Protein AF-A0A6A5QC22-F1 (afdb_monomer)

Foldseek 3Di:
DDDPDDPVVVVVVVVVLQVVLQVLQVLLPPDPDDLWAFDGKDWDWDDDDQKIKIWIKTWTHDHPVPRPPDPDTDIDRDDMAMDSHDNVVNSVVSSVVSVVSNVVPPPPDD

Nearest PDB structures (foldseek):
  8esd-assembly1_N  TM=3.072E-01  e=5.616E-02  Homo sapiens
  4khb-assembly1_A  TM=3.050E-01  e=2.168E-01  Thermochaetoides thermophila DSM 1495
  4z9c-assembly1_F  TM=3.414E-01  e=5.789E-01  Escherichia coli
  6zqa-assembly1_CH  TM=3.687E-01  e=2.687E+00  Saccharomyces cerevisiae S288C
  1yc9-assembly1_A-3  TM=3.259E-01  e=5.612E+00  Vibrio cholerae

Sequence (110 aa):
MLDSTPRCSQAIYFSRLHSHILTQLPAAYARHASSHTLKSFSIRMTVHRCTYAATAVAELGLPISLADEYGVVLQDEFIEVHSECNALDALERLMDEVERRIEEGMEWYV

Organism: Ampelomyces quisqualis (NCBI:txid50730)

Mean predicted aligned error: 9.21 Å

Solvent-accessible surface area (backbone atoms only — not comparable to full-atom values): 6549 Å² total; per-residue (Å²): 133,81,88,79,78,60,73,67,57,56,55,52,49,50,54,49,52,55,54,51,40,65,68,44,47,68,70,40,59,80,68,81,86,57,87,38,56,80,70,50,74,50,78,45,78,48,77,56,96,66,37,19,35,25,31,40,31,41,33,26,38,56,43,82,92,59,53,86,84,50,100,65,67,47,75,42,81,76,46,75,33,74,21,71,84,38,67,61,58,5,46,52,51,37,40,53,52,42,51,48,43,42,71,59,50,76,79,81,82,132

pLDDT: mean 78.92, std 15.83, range [37.84, 95.0]

Structure (mmCIF, N/CA/C/O backbone):
data_AF-A0A6A5QC22-F1
#
_entry.id   AF-A0A6A5QC22-F1
#
loop_
_atom_site.group_PDB
_atom_site.id
_atom_site.type_symbol
_atom_site.label_atom_id
_atom_site.label_alt_id
_atom_site.label_comp_id
_atom_site.label_asym_id
_atom_site.label_entity_id
_atom_site.label_seq_id
_atom_site.pdbx_PDB_ins_code
_atom_site.Cartn_x
_atom_site.Cartn_y
_atom_site.Cartn_z
_atom_site.occupancy
_atom_site.B_iso_or_equiv
_atom_site.auth_seq_id
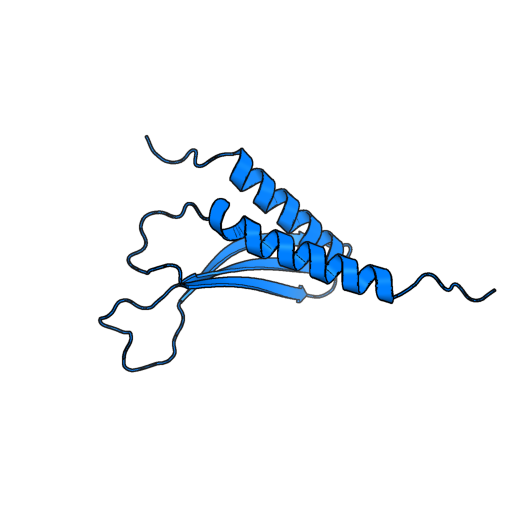_atom_site.auth_comp_id
_atom_site.auth_asym_id
_atom_site.auth_atom_id
_atom_site.pdbx_PDB_model_num
ATOM 1 N N . MET A 1 1 ? 27.860 -21.583 -18.496 1.00 39.53 1 MET A N 1
ATOM 2 C CA . MET A 1 1 ? 28.050 -20.798 -17.260 1.00 39.53 1 MET A CA 1
ATOM 3 C C . MET A 1 1 ? 26.665 -20.554 -16.696 1.00 39.53 1 MET A C 1
ATOM 5 O O . MET A 1 1 ? 25.862 -19.940 -17.379 1.00 39.53 1 MET A O 1
ATOM 9 N N . LEU A 1 2 ? 26.341 -21.190 -15.569 1.00 46.16 2 LEU A N 1
ATOM 10 C CA . LEU A 1 2 ? 25.014 -21.132 -14.954 1.00 46.16 2 LEU A CA 1
ATOM 11 C C . LEU A 1 2 ? 24.876 -19.807 -14.209 1.00 46.16 2 LEU A C 1
ATOM 13 O O . LEU A 1 2 ? 25.583 -19.561 -13.232 1.00 46.16 2 LEU A O 1
ATOM 17 N N . ASP A 1 3 ? 23.988 -18.970 -14.727 1.00 43.25 3 ASP A N 1
ATOM 18 C CA . ASP A 1 3 ? 23.561 -17.711 -14.138 1.00 43.25 3 ASP A CA 1
ATOM 19 C C . ASP A 1 3 ? 23.114 -17.950 -12.688 1.00 43.25 3 ASP A C 1
ATOM 21 O O . ASP A 1 3 ? 22.160 -18.679 -12.418 1.00 43.25 3 ASP A O 1
ATOM 25 N N . SER A 1 4 ? 23.902 -17.431 -11.751 1.00 50.91 4 SER A N 1
ATOM 26 C CA . SER A 1 4 ? 23.770 -17.669 -10.312 1.00 50.91 4 SER A CA 1
ATOM 27 C C . SER A 1 4 ? 23.749 -16.328 -9.587 1.00 50.91 4 SER A C 1
ATOM 29 O O . SER A 1 4 ? 24.542 -16.082 -8.683 1.00 50.91 4 SER A O 1
ATOM 31 N N . THR A 1 5 ? 22.864 -15.426 -10.007 1.00 53.19 5 THR A N 1
ATOM 32 C CA . THR A 1 5 ? 22.454 -14.292 -9.172 1.00 53.19 5 THR A CA 1
ATOM 33 C C . THR A 1 5 ? 21.278 -14.712 -8.276 1.00 53.19 5 THR A C 1
ATOM 35 O O . THR A 1 5 ? 20.466 -15.565 -8.641 1.00 53.19 5 THR A O 1
ATOM 38 N N . PRO A 1 6 ? 21.239 -14.242 -7.018 1.00 50.09 6 PRO A N 1
ATOM 39 C CA . PRO A 1 6 ? 20.735 -15.032 -5.909 1.00 50.09 6 PRO A CA 1
ATOM 40 C C . PRO A 1 6 ? 19.254 -14.744 -5.688 1.00 50.09 6 PRO A C 1
ATOM 42 O O . PRO A 1 6 ? 18.891 -13.657 -5.262 1.00 50.09 6 PRO A O 1
ATOM 45 N N . ARG A 1 7 ? 18.383 -15.747 -5.837 1.00 51.44 7 ARG A N 1
ATOM 46 C CA . ARG A 1 7 ? 16.969 -15.654 -5.401 1.00 51.44 7 ARG A CA 1
ATOM 47 C C . ARG A 1 7 ? 16.811 -15.158 -3.949 1.00 51.44 7 ARG A C 1
ATOM 49 O O . ARG A 1 7 ? 15.778 -14.604 -3.587 1.00 51.44 7 ARG A O 1
ATOM 56 N N . CYS A 1 8 ? 17.861 -15.318 -3.138 1.00 54.28 8 CYS A N 1
ATOM 57 C CA . CYS A 1 8 ? 17.964 -14.814 -1.772 1.00 54.28 8 CYS A CA 1
ATOM 58 C C . CYS A 1 8 ? 17.957 -13.271 -1.682 1.00 54.28 8 CYS A C 1
ATOM 60 O O . CYS A 1 8 ? 17.359 -12.734 -0.757 1.00 54.28 8 CYS A O 1
ATOM 62 N N . SER A 1 9 ? 18.541 -12.532 -2.639 1.00 75.06 9 SER A N 1
ATOM 63 C CA . SER A 1 9 ? 18.533 -11.057 -2.590 1.00 75.06 9 SER A CA 1
ATOM 64 C C . SER A 1 9 ? 17.155 -10.477 -2.894 1.00 75.06 9 SER A C 1
ATOM 66 O O . SER A 1 9 ? 16.742 -9.519 -2.246 1.00 75.06 9 SER A O 1
ATOM 68 N N . GLN A 1 10 ? 16.419 -11.085 -3.827 1.00 75.56 10 GLN A N 1
ATOM 69 C CA . GLN A 1 10 ? 15.110 -10.593 -4.252 1.00 75.56 10 GLN A CA 1
ATOM 70 C C . GLN A 1 10 ? 14.030 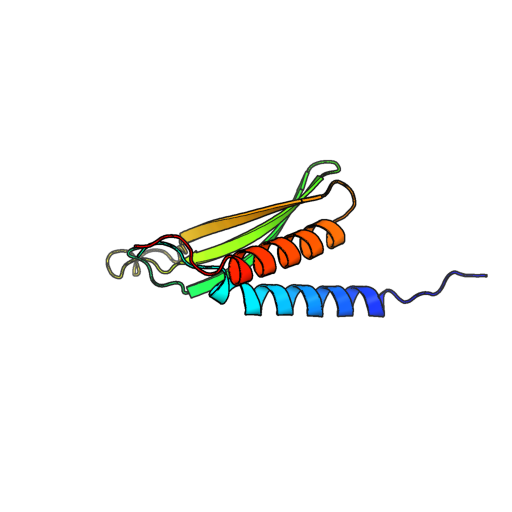-10.811 -3.185 1.00 75.56 10 GLN A C 1
ATOM 72 O O . GLN A 1 10 ? 13.236 -9.911 -2.932 1.00 75.56 10 GLN A O 1
ATOM 77 N N . ALA A 1 11 ? 14.023 -11.962 -2.504 1.00 78.44 11 ALA A N 1
ATOM 78 C CA . ALA A 1 11 ? 13.088 -12.215 -1.404 1.00 78.44 11 ALA A CA 1
ATOM 79 C C . ALA A 1 11 ? 13.337 -11.282 -0.204 1.00 78.44 11 ALA A C 1
ATOM 81 O O . ALA A 1 11 ? 12.392 -10.771 0.397 1.00 78.44 11 ALA A O 1
ATOM 82 N N . ILE A 1 12 ? 14.609 -11.016 0.118 1.00 84.25 12 ILE A N 1
ATOM 83 C CA . ILE A 1 12 ? 14.983 -10.058 1.168 1.00 84.25 12 ILE A CA 1
ATOM 84 C C . ILE A 1 12 ? 14.568 -8.641 0.770 1.00 84.25 12 ILE A C 1
ATOM 86 O O . ILE A 1 12 ? 14.009 -7.921 1.595 1.00 84.25 12 ILE A O 1
ATOM 90 N N . TYR A 1 13 ? 14.816 -8.247 -0.481 1.00 83.81 13 TYR A N 1
ATOM 91 C CA . TYR A 1 13 ? 14.385 -6.956 -1.010 1.00 83.81 13 TYR A CA 1
ATOM 92 C C . TYR A 1 13 ? 12.865 -6.795 -0.901 1.00 83.81 13 TYR A C 1
ATOM 94 O O . TYR A 1 13 ? 12.402 -5.829 -0.303 1.00 83.81 13 TYR A O 1
ATOM 102 N N . PHE A 1 14 ? 12.102 -7.796 -1.350 1.00 82.75 14 PHE A N 1
ATOM 103 C CA . PHE A 1 14 ? 10.643 -7.811 -1.259 1.00 82.75 14 PHE A CA 1
ATOM 104 C C . PHE A 1 14 ? 10.155 -7.666 0.184 1.00 82.75 14 PHE A C 1
ATOM 106 O O . PHE A 1 14 ? 9.296 -6.840 0.472 1.00 82.75 14 PHE A O 1
ATOM 113 N N . SER A 1 15 ? 10.734 -8.430 1.113 1.00 84.81 15 SER A N 1
ATOM 114 C CA . SER A 1 15 ? 10.358 -8.354 2.525 1.00 84.81 15 SER A CA 1
ATOM 115 C C . SER A 1 15 ? 10.647 -6.979 3.128 1.00 84.81 15 SER A C 1
ATOM 117 O O . SER A 1 15 ? 9.868 -6.512 3.958 1.00 84.81 15 SER A O 1
ATOM 119 N N . ARG A 1 16 ? 11.755 -6.337 2.738 1.00 89.25 16 ARG A N 1
ATOM 120 C CA . ARG A 1 16 ? 12.113 -4.992 3.206 1.00 89.25 16 ARG A CA 1
ATOM 121 C C . ARG A 1 16 ? 11.178 -3.939 2.631 1.00 89.25 16 ARG A C 1
ATOM 123 O O . ARG A 1 16 ? 10.665 -3.143 3.405 1.00 89.25 16 ARG A O 1
ATOM 130 N N . LEU A 1 17 ? 10.924 -3.981 1.323 1.00 87.88 17 LEU A N 1
ATOM 131 C CA . LEU A 1 17 ? 10.007 -3.071 0.638 1.00 87.88 17 LEU A CA 1
ATOM 132 C C . LEU A 1 17 ? 8.595 -3.185 1.221 1.00 87.88 17 LEU A C 1
ATOM 134 O O . LEU A 1 17 ? 8.023 -2.194 1.652 1.00 87.88 17 LEU A O 1
ATOM 138 N N . HIS A 1 18 ? 8.078 -4.407 1.349 1.00 88.38 18 HIS A N 1
ATOM 139 C CA . HIS A 1 18 ? 6.775 -4.670 1.955 1.00 88.38 18 HIS A CA 1
ATOM 140 C C . HIS A 1 18 ? 6.689 -4.152 3.397 1.00 88.38 18 HIS A C 1
ATOM 142 O O . HIS A 1 18 ? 5.739 -3.459 3.753 1.00 88.38 18 HIS A O 1
ATOM 148 N N . SER A 1 19 ? 7.694 -4.451 4.232 1.00 89.94 19 SER A N 1
ATOM 149 C CA . SER A 1 19 ? 7.740 -3.941 5.607 1.00 89.94 19 SER A CA 1
ATOM 150 C C . SER A 1 19 ? 7.796 -2.417 5.646 1.00 89.94 19 SER A C 1
ATOM 152 O O . SER A 1 19 ? 7.168 -1.816 6.509 1.00 89.94 19 SER A O 1
ATOM 154 N N . HIS A 1 20 ? 8.548 -1.804 4.736 1.00 90.50 20 HIS A N 1
ATOM 155 C CA . HIS A 1 20 ? 8.686 -0.361 4.658 1.00 90.50 20 HIS A CA 1
ATOM 156 C C . HIS A 1 20 ? 7.366 0.308 4.268 1.00 90.50 20 HIS A C 1
ATOM 158 O O . HIS A 1 20 ? 6.909 1.198 4.984 1.00 90.50 20 HIS A O 1
ATOM 164 N N . ILE A 1 21 ? 6.697 -0.190 3.222 1.00 90.19 21 ILE A N 1
ATOM 165 C CA . ILE A 1 21 ? 5.368 0.280 2.817 1.00 90.19 21 ILE A CA 1
ATOM 166 C C . ILE A 1 21 ? 4.414 0.195 4.010 1.00 90.19 21 ILE A C 1
ATOM 168 O O . ILE A 1 21 ? 3.859 1.216 4.402 1.00 90.19 21 ILE A O 1
ATOM 172 N N . LEU A 1 22 ? 4.295 -0.970 4.666 1.00 90.19 22 LEU A N 1
ATOM 173 C CA . LEU A 1 22 ? 3.402 -1.144 5.822 1.00 90.19 22 LEU A CA 1
ATOM 174 C C . LEU A 1 22 ? 3.675 -0.157 6.969 1.00 90.19 22 LEU A C 1
ATOM 176 O O . LEU A 1 22 ? 2.735 0.242 7.652 1.00 90.19 22 LEU A O 1
ATOM 180 N N . THR A 1 23 ? 4.930 0.255 7.185 1.00 91.06 23 THR A N 1
ATOM 181 C CA . THR A 1 23 ? 5.259 1.276 8.197 1.00 91.06 23 THR A CA 1
ATOM 182 C C . THR A 1 23 ? 4.882 2.698 7.787 1.00 91.06 23 THR A C 1
ATOM 184 O O . THR A 1 23 ? 4.649 3.526 8.663 1.00 91.06 23 THR A O 1
ATOM 187 N N . GLN A 1 24 ? 4.803 2.979 6.484 1.00 87.94 24 GLN A N 1
ATOM 188 C CA . GLN A 1 24 ? 4.482 4.299 5.937 1.00 87.94 24 GLN A CA 1
ATOM 189 C C . GLN A 1 24 ? 2.974 4.495 5.687 1.00 87.94 24 GLN A C 1
ATOM 191 O O . GLN A 1 24 ? 2.477 5.612 5.826 1.00 87.94 24 GLN A O 1
ATOM 196 N N . LEU A 1 25 ? 2.213 3.423 5.410 1.00 88.38 25 LEU A N 1
ATOM 197 C CA . LEU A 1 25 ? 0.757 3.493 5.175 1.00 88.38 25 LEU A CA 1
ATOM 198 C C . LEU A 1 25 ? -0.027 4.282 6.246 1.00 88.38 25 LEU A C 1
ATOM 200 O O . LEU A 1 25 ? -0.893 5.064 5.854 1.00 88.38 25 LEU A O 1
ATOM 204 N N . PRO A 1 26 ? 0.258 4.167 7.564 1.00 87.06 26 PRO A N 1
ATOM 205 C CA . PRO A 1 26 ? -0.436 4.966 8.574 1.00 87.06 26 PRO A CA 1
ATOM 206 C C . PRO A 1 26 ? -0.263 6.476 8.404 1.00 87.06 26 PRO A C 1
ATOM 208 O O . PRO A 1 26 ? -1.194 7.220 8.693 1.00 87.06 26 PRO A O 1
ATOM 211 N N . ALA A 1 27 ? 0.903 6.930 7.939 1.00 84.50 27 ALA A N 1
ATOM 212 C CA . ALA A 1 27 ? 1.162 8.348 7.702 1.00 84.50 27 ALA A CA 1
ATOM 213 C C . ALA A 1 27 ? 0.442 8.853 6.442 1.00 84.50 27 ALA A C 1
ATOM 215 O O . ALA A 1 27 ? -0.048 9.978 6.429 1.00 84.50 27 ALA A O 1
ATOM 216 N N . ALA A 1 28 ? 0.321 8.004 5.415 1.00 81.62 28 ALA A N 1
ATOM 217 C CA . ALA A 1 28 ? -0.450 8.297 4.205 1.00 81.62 28 ALA A CA 1
ATOM 218 C C . ALA A 1 28 ? -1.976 8.260 4.433 1.00 81.62 28 ALA A C 1
ATOM 220 O O . ALA A 1 28 ? -2.746 8.797 3.634 1.00 81.62 28 ALA A O 1
ATOM 221 N N . TYR A 1 29 ? -2.439 7.616 5.508 1.00 79.62 29 TYR A N 1
ATOM 222 C CA . TYR A 1 29 ? -3.858 7.428 5.803 1.00 79.62 29 TYR A CA 1
ATOM 223 C C . TYR A 1 29 ? -4.447 8.604 6.594 1.00 79.62 29 TYR A C 1
ATOM 225 O O . TYR A 1 29 ? -4.761 8.511 7.780 1.00 79.62 29 TYR A O 1
ATOM 233 N N . ALA A 1 30 ? -4.655 9.727 5.912 1.00 71.19 30 ALA A N 1
ATOM 234 C CA . ALA A 1 30 ? -5.456 10.836 6.419 1.00 71.19 30 ALA A CA 1
ATOM 235 C C . ALA A 1 30 ? -6.896 10.717 5.897 1.00 71.19 30 ALA A C 1
ATOM 237 O O . ALA A 1 30 ? -7.303 11.436 4.988 1.00 71.19 30 ALA A O 1
ATOM 238 N N . ARG A 1 31 ? -7.682 9.770 6.426 1.00 66.38 31 ARG A N 1
ATOM 239 C CA . ARG A 1 31 ? -9.107 9.664 6.072 1.00 66.38 31 ARG A CA 1
ATOM 240 C C . ARG A 1 31 ? -9.984 10.346 7.110 1.00 66.38 31 ARG A C 1
ATOM 242 O O . ARG A 1 31 ? -9.831 10.134 8.311 1.00 66.38 31 ARG A O 1
ATOM 249 N N . HIS A 1 32 ? -10.929 11.140 6.611 1.00 52.56 32 HIS A N 1
ATOM 250 C CA . HIS A 1 32 ? -12.038 11.737 7.347 1.00 52.56 32 HIS A CA 1
ATOM 251 C C . HIS A 1 32 ? -12.596 10.772 8.388 1.00 52.56 32 HIS A C 1
ATOM 253 O O . HIS A 1 32 ? -13.163 9.760 7.990 1.00 52.56 32 HIS A O 1
ATOM 259 N N . ALA A 1 33 ? -12.427 11.107 9.671 1.00 49.50 33 ALA A N 1
ATOM 260 C CA . ALA A 1 33 ? -13.252 10.739 10.825 1.00 49.50 33 ALA A CA 1
ATOM 261 C C . ALA A 1 33 ? -14.286 9.614 10.598 1.00 49.50 33 ALA A C 1
ATOM 263 O O . ALA A 1 33 ? -15.486 9.804 10.811 1.00 49.50 33 ALA A O 1
ATOM 264 N N . SER A 1 34 ? -13.851 8.432 10.159 1.00 53.53 34 SER A N 1
ATOM 265 C CA . SER A 1 34 ? -14.738 7.287 10.067 1.00 53.53 34 SER A CA 1
ATOM 266 C C . SER A 1 34 ? -15.047 6.887 11.495 1.00 53.53 34 SER A C 1
ATOM 268 O O . SER A 1 34 ? -14.153 6.862 12.339 1.00 53.53 34 SER A O 1
ATOM 270 N N . SER A 1 35 ? -16.296 6.537 11.777 1.00 61.00 35 SER A N 1
ATOM 271 C CA . SER A 1 35 ? -16.801 6.088 13.086 1.00 61.00 35 SER A CA 1
ATOM 272 C C . SER A 1 35 ? -16.125 4.810 13.624 1.00 61.00 35 SER A C 1
ATOM 274 O O . SER A 1 35 ? -16.591 4.202 14.583 1.00 61.00 35 SER A O 1
ATOM 276 N N . HIS A 1 36 ? -15.046 4.390 12.972 1.00 66.50 36 HIS A N 1
ATOM 277 C CA . HIS A 1 36 ? -14.321 3.152 13.115 1.00 66.50 36 HIS A CA 1
ATOM 278 C C . HIS A 1 36 ? -12.859 3.472 13.399 1.00 66.50 36 HIS A C 1
ATOM 280 O O . HIS A 1 36 ? -12.210 4.209 12.655 1.00 66.50 36 HIS A O 1
ATOM 286 N N . THR A 1 37 ? -12.336 2.898 14.478 1.00 76.88 37 THR A N 1
ATOM 287 C CA . THR A 1 37 ? -10.916 2.973 14.811 1.00 76.88 37 THR A CA 1
ATOM 288 C C . THR A 1 37 ? -10.122 2.145 13.807 1.00 76.88 37 THR A C 1
ATOM 290 O O . THR A 1 37 ? -10.420 0.966 13.608 1.00 76.88 37 THR A O 1
ATOM 293 N N . LEU A 1 38 ? -9.103 2.740 13.191 1.00 82.81 38 LEU A N 1
ATOM 294 C CA . LEU A 1 38 ? -8.123 2.008 12.392 1.00 82.81 38 LEU A CA 1
ATOM 295 C C . LEU A 1 38 ? -7.447 0.932 13.262 1.00 82.81 38 LEU A C 1
ATOM 297 O O . LEU A 1 38 ? -6.908 1.246 14.322 1.00 82.81 38 LEU A O 1
ATOM 301 N N . LYS A 1 39 ? -7.491 -0.330 12.825 1.00 84.44 39 LYS A N 1
ATOM 302 C CA . LYS A 1 39 ? -6.872 -1.474 13.513 1.00 84.44 39 LYS A CA 1
ATOM 303 C C . LYS A 1 39 ? -5.513 -1.832 12.927 1.00 84.44 39 LYS A C 1
ATOM 305 O O . LYS A 1 39 ? -4.577 -2.073 13.684 1.00 84.44 39 LYS A O 1
ATOM 310 N N . SER A 1 40 ? -5.418 -1.940 11.605 1.00 87.12 40 SER A N 1
ATOM 311 C CA . SER A 1 40 ? -4.205 -2.410 10.933 1.00 87.12 40 SER A CA 1
ATOM 312 C C . SER A 1 40 ? -4.162 -1.950 9.470 1.00 87.12 40 SER A C 1
ATOM 314 O O . SER A 1 40 ? -5.141 -1.405 8.957 1.00 87.12 40 SER A O 1
ATOM 316 N N . PHE A 1 41 ? -3.029 -2.181 8.805 1.00 89.44 41 PHE A N 1
ATOM 317 C CA . PHE A 1 41 ? -2.929 -2.134 7.350 1.00 89.44 41 PHE A CA 1
ATOM 318 C C . PHE A 1 41 ? -2.415 -3.460 6.811 1.00 89.44 41 PHE A C 1
ATOM 320 O O . PHE A 1 41 ? -1.568 -4.109 7.429 1.00 89.44 41 PHE A O 1
ATOM 327 N N . SER A 1 42 ? -2.866 -3.810 5.614 1.00 91.12 42 SER A N 1
ATOM 328 C CA . SER A 1 42 ? -2.350 -4.933 4.845 1.00 91.12 42 SER A CA 1
ATOM 329 C C . SER A 1 42 ? -2.147 -4.547 3.381 1.00 91.12 42 SER A C 1
ATOM 331 O O . SER A 1 42 ? -2.708 -3.569 2.888 1.00 91.12 42 SER A O 1
ATOM 333 N N . ILE A 1 43 ? -1.299 -5.302 2.683 1.00 92.19 43 ILE A N 1
ATOM 334 C CA . ILE A 1 43 ? -1.101 -5.168 1.238 1.00 92.19 43 ILE A CA 1
ATOM 335 C C . ILE A 1 43 ? -1.702 -6.401 0.578 1.00 92.19 43 ILE A C 1
ATOM 337 O O . ILE A 1 43 ? -1.373 -7.537 0.926 1.00 92.19 43 ILE A O 1
ATOM 341 N N . ARG A 1 44 ? -2.582 -6.176 -0.393 1.00 93.25 44 ARG A N 1
ATOM 342 C CA . ARG A 1 44 ? -3.165 -7.219 -1.226 1.00 93.25 44 ARG A CA 1
ATOM 343 C C . ARG A 1 44 ? -2.537 -7.154 -2.605 1.00 93.25 44 ARG A C 1
ATOM 345 O O . ARG A 1 44 ? -2.562 -6.119 -3.258 1.00 93.25 44 ARG A O 1
ATOM 352 N N . MET A 1 45 ? -2.016 -8.288 -3.053 1.00 92.50 45 MET A N 1
ATOM 353 C CA . MET A 1 45 ? -1.552 -8.454 -4.424 1.00 92.50 45 MET A CA 1
ATOM 354 C C . MET A 1 45 ? -2.587 -9.248 -5.207 1.00 92.50 45 MET A C 1
ATOM 356 O O . MET A 1 45 ? -2.949 -10.356 -4.804 1.00 92.50 45 MET A O 1
ATOM 360 N N . THR A 1 46 ? -3.041 -8.710 -6.333 1.00 93.56 46 THR A N 1
ATOM 361 C CA . THR A 1 46 ? -3.896 -9.431 -7.278 1.00 93.56 46 THR A CA 1
ATOM 362 C C . THR A 1 46 ? -3.205 -9.540 -8.632 1.00 93.56 46 THR A C 1
ATOM 364 O O . THR A 1 46 ? -2.419 -8.681 -9.029 1.00 93.56 46 THR A O 1
ATOM 367 N N . VAL A 1 47 ? -3.451 -10.647 -9.332 1.00 92.75 47 VAL A N 1
ATOM 368 C CA . VAL A 1 47 ? -2.906 -10.887 -10.671 1.00 92.75 47 VAL A CA 1
ATOM 369 C C . VAL A 1 47 ? -4.062 -11.232 -11.589 1.00 92.75 47 VAL A C 1
ATOM 371 O O . VAL A 1 47 ? -4.745 -12.238 -11.387 1.00 92.75 47 VAL A O 1
ATOM 374 N N . HIS A 1 48 ? -4.277 -10.404 -12.606 1.00 90.75 48 HIS A N 1
ATOM 375 C CA . HIS A 1 48 ? -5.264 -10.656 -13.641 1.00 90.75 48 HIS A CA 1
ATOM 376 C C . HIS A 1 48 ? -4.599 -10.619 -15.013 1.00 90.75 48 HIS A C 1
ATOM 378 O O . HIS A 1 48 ? -4.181 -9.568 -15.491 1.00 90.75 48 HIS A O 1
ATOM 384 N N . ARG A 1 49 ? -4.523 -11.780 -15.676 1.00 89.69 49 ARG A N 1
ATOM 385 C CA . ARG A 1 49 ? -3.814 -11.952 -16.956 1.00 89.69 49 ARG A CA 1
ATOM 386 C C . ARG A 1 49 ? -2.346 -11.512 -16.841 1.00 89.69 49 ARG A C 1
ATOM 388 O O . ARG A 1 49 ? -1.566 -12.215 -16.210 1.00 89.69 49 ARG A O 1
ATOM 395 N N . CYS A 1 50 ? -1.994 -10.377 -17.443 1.00 90.25 50 CYS A N 1
ATOM 396 C CA . CYS A 1 50 ? -0.655 -9.783 -17.438 1.00 90.25 50 CYS A CA 1
ATOM 397 C C . CYS A 1 50 ? -0.583 -8.512 -16.576 1.00 90.25 50 CYS A C 1
ATOM 399 O O . CYS A 1 50 ? 0.410 -7.799 -16.631 1.00 90.25 50 CYS A O 1
ATOM 401 N N . THR A 1 51 ? -1.626 -8.223 -15.797 1.00 92.56 51 THR A N 1
ATOM 402 C CA . THR A 1 51 ? -1.704 -7.051 -14.926 1.00 92.56 51 THR A CA 1
ATOM 403 C C . THR A 1 51 ? -1.571 -7.481 -13.470 1.00 92.56 51 THR A C 1
ATOM 405 O O . THR A 1 51 ? -2.256 -8.397 -13.007 1.00 92.56 51 THR A O 1
ATOM 408 N N . TYR A 1 52 ? -0.689 -6.801 -12.753 1.00 93.50 52 TYR A N 1
ATOM 409 C CA . TYR A 1 52 ? -0.429 -6.950 -11.331 1.00 93.50 52 TYR A CA 1
ATOM 410 C C . TYR A 1 52 ? -0.986 -5.720 -10.622 1.00 93.50 52 TYR A C 1
ATOM 412 O O . TYR A 1 52 ? -0.602 -4.603 -10.964 1.00 93.50 52 TYR A O 1
ATOM 420 N N . ALA A 1 53 ? -1.872 -5.920 -9.653 1.00 94.81 53 ALA A N 1
ATOM 421 C CA . ALA A 1 53 ? -2.380 -4.848 -8.808 1.00 94.81 53 ALA A CA 1
ATOM 422 C C . ALA A 1 53 ? -1.820 -5.004 -7.392 1.00 94.81 53 ALA A C 1
ATOM 424 O O . ALA A 1 53 ? -1.838 -6.107 -6.833 1.00 94.81 53 ALA A O 1
ATOM 425 N N . ALA A 1 54 ? -1.314 -3.906 -6.839 1.00 94.56 54 ALA A N 1
ATOM 426 C CA . ALA A 1 54 ? -0.910 -3.799 -5.447 1.00 94.56 54 ALA A CA 1
ATOM 427 C C . ALA A 1 54 ? -1.851 -2.810 -4.756 1.00 94.56 54 ALA A C 1
ATOM 429 O O . ALA A 1 54 ? -1.874 -1.625 -5.090 1.00 94.56 54 ALA A O 1
ATOM 430 N N . THR A 1 55 ? -2.628 -3.314 -3.803 1.00 94.00 55 THR A N 1
ATOM 431 C CA . THR A 1 55 ? -3.652 -2.545 -3.095 1.00 94.00 55 THR A CA 1
ATOM 432 C C . THR A 1 55 ? -3.271 -2.450 -1.623 1.00 94.00 55 THR A C 1
ATOM 434 O O . THR A 1 55 ? -3.109 -3.472 -0.953 1.00 94.00 55 THR A O 1
ATOM 437 N N . ALA A 1 56 ? -3.133 -1.235 -1.103 1.00 91.75 56 ALA A N 1
ATOM 438 C CA . ALA A 1 56 ? -3.044 -0.990 0.326 1.00 91.75 56 ALA A CA 1
ATOM 439 C C . ALA A 1 56 ? -4.456 -0.955 0.923 1.00 91.75 56 ALA A C 1
ATOM 441 O O . ALA A 1 56 ? -5.331 -0.214 0.470 1.00 91.75 56 ALA A O 1
ATOM 442 N N . VAL A 1 57 ? -4.672 -1.774 1.948 1.00 90.81 57 VAL A N 1
ATOM 443 C CA . VAL A 1 57 ? -5.969 -1.970 2.595 1.00 90.81 57 VAL A CA 1
ATOM 444 C C . VAL A 1 57 ? -5.865 -1.530 4.047 1.00 90.81 57 VAL A C 1
ATOM 446 O O . VAL A 1 57 ? -5.019 -2.028 4.790 1.00 90.81 57 VAL A O 1
ATOM 449 N N . ALA A 1 58 ? -6.730 -0.609 4.460 1.00 88.81 58 ALA A N 1
ATOM 450 C CA . ALA A 1 58 ? -6.907 -0.251 5.858 1.00 88.81 58 ALA A CA 1
ATOM 451 C C . ALA A 1 58 ? -7.945 -1.182 6.491 1.00 88.81 58 ALA A C 1
ATOM 453 O O . ALA A 1 58 ? -9.078 -1.298 6.023 1.00 88.81 58 ALA A O 1
ATOM 454 N N . GLU A 1 59 ? -7.563 -1.854 7.568 1.00 87.38 59 GLU A N 1
ATOM 455 C CA . GLU A 1 59 ? -8.459 -2.680 8.365 1.00 87.38 59 GLU A CA 1
ATOM 456 C C . GLU A 1 59 ? -9.029 -1.842 9.502 1.00 87.38 59 GLU A C 1
ATOM 458 O O . GLU A 1 59 ? -8.304 -1.344 10.366 1.00 87.38 59 GLU A O 1
ATOM 463 N N . LEU A 1 60 ? -10.346 -1.688 9.514 1.00 85.69 60 LEU A N 1
ATOM 464 C CA . LEU A 1 60 ? -11.073 -0.852 10.452 1.00 85.69 60 LEU A CA 1
ATOM 465 C C . LEU A 1 60 ? -11.838 -1.718 11.456 1.00 85.69 60 LEU A C 1
ATOM 467 O O . LEU A 1 60 ? -12.413 -2.765 11.140 1.00 85.69 60 LEU A O 1
ATOM 471 N N . GLY A 1 61 ? -11.845 -1.269 12.707 1.00 76.25 61 GLY A N 1
ATOM 472 C CA . GLY A 1 61 ? -12.639 -1.867 13.764 1.00 76.25 61 GLY A CA 1
ATOM 473 C C . GLY A 1 61 ? -14.126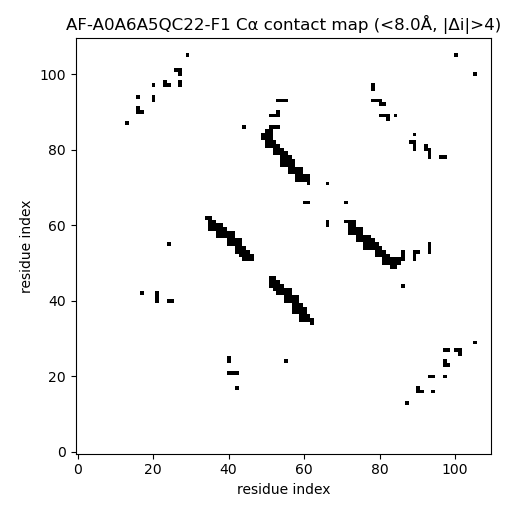 -1.617 13.567 1.00 76.25 61 GLY A C 1
ATOM 474 O O . GLY A 1 61 ? -14.545 -0.542 13.148 1.00 76.25 61 GLY A O 1
ATOM 475 N N . LEU A 1 62 ? -14.950 -2.602 13.910 1.00 74.56 62 LEU A N 1
ATOM 476 C CA . LEU A 1 62 ? -16.387 -2.381 14.002 1.00 74.56 62 LEU A CA 1
ATOM 477 C C . LEU A 1 62 ? -16.699 -1.368 15.116 1.00 74.56 62 LEU A C 1
ATOM 479 O O . LEU A 1 62 ? -15.955 -1.297 16.099 1.00 74.56 62 LEU A O 1
ATOM 483 N N . PRO A 1 63 ? -17.798 -0.604 15.003 1.00 70.81 63 PRO A N 1
ATOM 484 C CA . PRO A 1 63 ? -18.313 0.168 16.117 1.00 70.81 63 PRO A CA 1
ATOM 485 C C . PRO A 1 63 ? -18.668 -0.805 17.237 1.00 70.81 63 PRO A C 1
ATOM 487 O O . PRO A 1 63 ? -19.078 -1.937 16.977 1.00 70.81 63 PRO A O 1
ATOM 490 N N . ILE A 1 64 ? -18.568 -0.346 18.482 1.00 69.25 64 ILE A N 1
ATOM 491 C CA . ILE A 1 64 ? -18.840 -1.164 19.674 1.00 69.25 64 ILE A CA 1
ATOM 492 C C . ILE A 1 64 ? -20.236 -1.816 19.604 1.00 69.25 64 ILE A C 1
ATOM 494 O O . ILE A 1 64 ? -20.417 -2.928 20.080 1.00 69.25 64 ILE A O 1
ATOM 498 N N . SER A 1 65 ? -21.201 -1.181 18.928 1.00 69.94 65 SER A N 1
ATOM 499 C CA . SER A 1 65 ? -22.553 -1.713 18.714 1.00 69.94 65 SER A CA 1
ATOM 500 C C . SER A 1 65 ? -22.649 -2.948 17.805 1.00 69.94 65 SER A C 1
ATOM 502 O O . SER A 1 65 ? -23.687 -3.598 17.810 1.00 69.94 65 SER A O 1
ATOM 504 N N . LEU A 1 66 ? -21.616 -3.263 17.016 1.00 67.50 66 LEU A N 1
ATOM 505 C CA . LEU A 1 66 ? -21.588 -4.391 16.071 1.00 67.50 66 LEU A CA 1
ATOM 506 C C . LEU A 1 66 ? -20.462 -5.396 16.373 1.00 67.50 66 LEU A C 1
ATOM 508 O O . LEU A 1 66 ? -20.328 -6.390 15.663 1.00 67.50 66 LEU A O 1
ATOM 512 N N . ALA A 1 67 ? -19.628 -5.131 17.385 1.00 64.25 67 ALA A N 1
ATOM 513 C CA . ALA A 1 67 ? -18.377 -5.852 17.621 1.00 64.25 67 ALA A CA 1
ATOM 514 C C . ALA A 1 67 ? -18.543 -7.264 18.221 1.00 64.25 67 ALA A C 1
ATOM 516 O O . ALA A 1 67 ? -17.606 -8.053 18.121 1.00 64.25 67 ALA A O 1
ATOM 517 N N . ASP A 1 68 ? -19.699 -7.589 18.812 1.00 58.25 68 ASP A N 1
ATOM 518 C CA . ASP A 1 68 ? -19.856 -8.808 19.623 1.00 58.25 68 ASP A CA 1
ATOM 519 C C . ASP A 1 68 ? -20.331 -10.060 18.861 1.00 58.25 68 ASP A C 1
ATOM 521 O O . ASP A 1 68 ? -20.149 -11.165 19.367 1.00 58.25 68 ASP A O 1
ATOM 525 N N . GLU A 1 69 ? -20.898 -9.953 17.653 1.00 58.81 69 GLU A N 1
ATOM 526 C CA . GLU A 1 69 ? -21.552 -11.124 17.030 1.00 58.81 69 GLU A CA 1
ATOM 527 C C . GLU A 1 69 ? -20.793 -11.768 15.866 1.00 58.81 69 GLU A C 1
ATOM 529 O O . GLU A 1 69 ? -20.993 -12.950 15.585 1.00 58.81 69 GLU A O 1
ATOM 534 N N . TYR A 1 70 ? -19.890 -11.052 15.197 1.00 57.53 70 TYR A N 1
ATOM 535 C CA . TYR A 1 70 ? -19.190 -11.590 14.033 1.00 57.53 70 TYR A CA 1
ATOM 536 C C . TYR A 1 70 ? -17.762 -11.051 14.011 1.00 57.53 70 TYR A C 1
ATOM 538 O O . TYR A 1 70 ? -17.556 -9.850 14.166 1.00 57.53 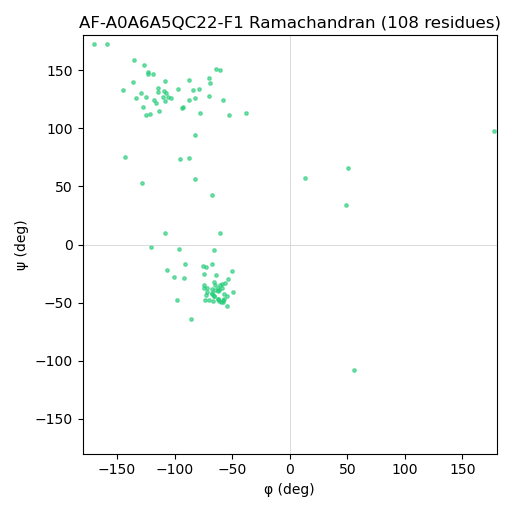70 TYR A O 1
ATOM 546 N N . GLY A 1 71 ? -16.763 -11.915 13.797 1.00 61.53 71 GLY A N 1
ATOM 547 C CA . GLY A 1 71 ? -15.346 -11.547 1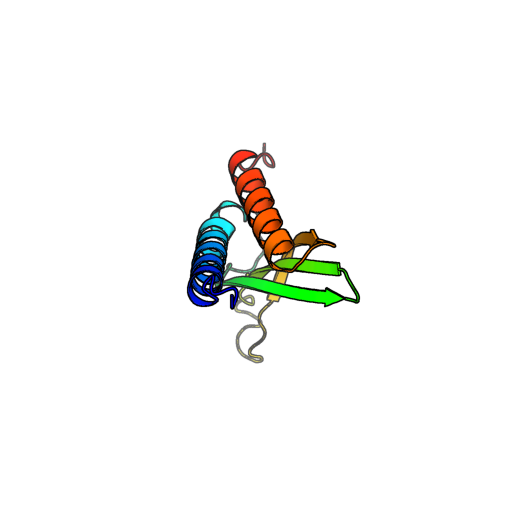3.628 1.00 61.53 71 GLY A CA 1
ATOM 548 C C . GLY A 1 71 ? -15.068 -10.762 12.338 1.00 61.53 71 GLY A C 1
ATOM 549 O O . GLY A 1 71 ? -14.120 -11.056 11.617 1.00 61.53 71 GLY A O 1
ATOM 550 N N . VAL A 1 72 ? -15.939 -9.812 12.008 1.00 66.69 72 VAL A N 1
ATOM 551 C CA . VAL A 1 72 ? -15.940 -9.015 10.792 1.00 66.69 72 VAL A CA 1
ATOM 552 C C . VAL A 1 72 ? -14.995 -7.836 10.993 1.00 66.69 72 VAL A C 1
ATOM 554 O O . VAL A 1 72 ? -15.008 -7.142 12.009 1.00 66.69 72 VAL A O 1
ATOM 557 N N . VAL A 1 73 ? -14.148 -7.62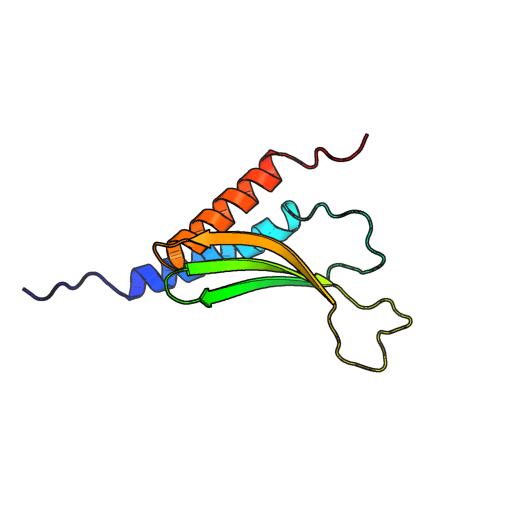3 9.998 1.00 69.44 73 VAL A N 1
ATOM 558 C CA . VAL A 1 73 ? -13.257 -6.471 9.896 1.00 69.44 73 VAL A CA 1
ATOM 559 C C . VAL A 1 73 ? -13.725 -5.684 8.685 1.00 69.44 73 VAL A C 1
ATOM 561 O O . VAL A 1 73 ? -13.964 -6.265 7.627 1.00 69.44 73 VAL A O 1
ATOM 564 N N . LEU A 1 74 ? -13.902 -4.376 8.846 1.00 79.12 74 LEU A N 1
ATOM 565 C CA . LEU A 1 74 ? -14.198 -3.510 7.712 1.00 79.12 74 LEU A CA 1
ATOM 566 C C . LEU A 1 74 ? -12.890 -3.246 6.974 1.00 79.12 74 LEU A C 1
ATOM 568 O O . LEU A 1 74 ? -11.873 -2.978 7.607 1.00 79.12 74 LEU A O 1
ATOM 572 N N . GLN A 1 75 ? -12.907 -3.357 5.653 1.00 84.81 75 GLN A N 1
ATOM 573 C CA . GLN A 1 75 ? -11.737 -3.118 4.818 1.00 84.81 75 GLN A CA 1
ATOM 574 C C . GLN A 1 75 ? -11.984 -1.900 3.949 1.00 84.81 75 GLN A C 1
ATOM 576 O O . GLN A 1 75 ? -13.055 -1.764 3.358 1.00 84.81 75 GLN A O 1
ATOM 581 N N . ASP A 1 76 ? -10.986 -1.033 3.888 1.00 84.81 76 ASP A N 1
ATOM 582 C CA . ASP A 1 76 ? -10.986 0.142 3.039 1.00 84.81 76 ASP A CA 1
ATOM 583 C C . ASP A 1 76 ? -9.793 0.094 2.081 1.00 84.81 76 ASP A C 1
ATOM 585 O O . ASP A 1 76 ? -8.635 0.153 2.498 1.00 84.81 76 ASP A O 1
ATOM 589 N N . GLU A 1 77 ? -10.085 -0.061 0.793 1.00 85.75 77 GLU A N 1
ATOM 590 C CA . GLU A 1 77 ? -9.099 -0.077 -0.288 1.00 85.75 77 GLU A CA 1
ATOM 591 C C . GLU A 1 77 ? -8.770 1.374 -0.651 1.00 85.75 77 GLU A C 1
ATOM 593 O O . GLU A 1 77 ? -9.502 2.025 -1.395 1.00 85.75 77 GLU A O 1
ATOM 598 N N . PHE A 1 78 ? -7.704 1.916 -0.058 1.00 82.00 78 PHE A N 1
ATOM 599 C CA . PHE A 1 78 ? -7.454 3.361 -0.103 1.00 82.00 78 PHE A CA 1
ATOM 600 C C . PHE A 1 78 ? -6.403 3.778 -1.140 1.00 82.00 78 PHE A C 1
ATOM 602 O O . PHE A 1 78 ? -6.473 4.892 -1.661 1.00 82.00 78 PHE A O 1
ATOM 609 N N . ILE A 1 79 ? -5.450 2.898 -1.465 1.00 89.31 79 ILE A N 1
ATOM 610 C CA . ILE A 1 79 ? -4.495 3.089 -2.563 1.00 89.31 79 ILE A CA 1
ATOM 611 C C . ILE A 1 79 ? -4.425 1.797 -3.365 1.00 89.31 79 ILE A C 1
ATOM 613 O O . ILE A 1 79 ? -4.130 0.738 -2.816 1.00 89.31 79 ILE A O 1
ATOM 617 N N . GLU A 1 80 ? -4.643 1.897 -4.670 1.00 93.12 80 GLU A N 1
ATOM 618 C CA . GLU A 1 80 ? -4.441 0.807 -5.614 1.00 93.12 80 GLU A CA 1
ATOM 619 C C . GLU A 1 80 ? -3.584 1.295 -6.775 1.00 93.12 80 GLU A C 1
ATOM 621 O O . GLU A 1 80 ? -3.866 2.326 -7.388 1.00 93.12 80 GLU A O 1
ATOM 626 N N . VAL A 1 81 ? -2.543 0.532 -7.090 1.00 94.94 81 VAL A N 1
ATOM 627 C CA . VAL A 1 81 ? -1.682 0.779 -8.245 1.00 94.94 81 VAL A CA 1
ATOM 628 C C . VAL A 1 81 ? -1.588 -0.467 -9.108 1.00 94.94 81 VAL A C 1
ATOM 630 O O . VAL A 1 81 ? -1.735 -1.595 -8.635 1.00 94.94 81 VAL A O 1
ATOM 633 N N . HIS A 1 82 ? -1.307 -0.250 -10.389 1.00 95.00 82 HIS A N 1
ATOM 634 C CA . HIS A 1 82 ? -1.234 -1.304 -11.389 1.00 95.00 82 HIS A CA 1
ATOM 635 C C . HIS A 1 82 ? 0.127 -1.312 -12.089 1.00 95.00 82 HIS A C 1
ATOM 637 O O . HIS A 1 82 ? 0.733 -0.265 -12.338 1.00 95.00 82 HIS A O 1
ATOM 643 N N . SER A 1 83 ? 0.566 -2.511 -12.461 1.00 93.12 83 SER A N 1
ATOM 6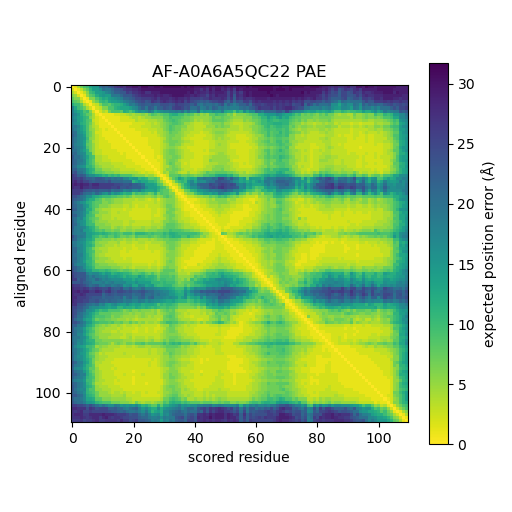44 C CA . SER A 1 83 ? 1.738 -2.771 -13.291 1.00 93.12 83 SER A CA 1
ATOM 645 C C . SER A 1 83 ? 1.426 -3.830 -14.342 1.00 93.12 83 SER A C 1
ATOM 647 O O . SER A 1 83 ? 0.791 -4.839 -14.047 1.00 93.12 83 SER A O 1
ATOM 649 N N . GLU A 1 84 ? 1.923 -3.638 -15.560 1.00 93.81 84 GLU A N 1
ATOM 650 C CA . GLU A 1 84 ? 1.936 -4.670 -16.609 1.00 93.81 84 GLU A CA 1
ATOM 651 C C . GLU A 1 84 ? 3.278 -5.421 -16.670 1.00 93.81 84 GLU A C 1
ATOM 653 O O . GLU A 1 84 ? 3.439 -6.367 -17.439 1.00 93.81 84 GLU A O 1
ATOM 658 N N . CYS A 1 85 ? 4.257 -5.005 -15.861 1.00 89.62 85 CYS A N 1
ATOM 659 C CA . CYS A 1 85 ? 5.607 -5.552 -15.871 1.00 89.62 85 CYS A CA 1
ATOM 660 C C . CYS A 1 85 ? 5.700 -6.796 -14.984 1.00 89.62 85 CYS A C 1
ATOM 662 O O . CYS A 1 85 ? 6.018 -7.886 -15.459 1.00 89.62 85 CYS A O 1
ATOM 664 N N . ASN A 1 86 ? 5.489 -6.622 -13.676 1.00 89.44 86 ASN A N 1
ATOM 665 C CA . ASN A 1 86 ? 5.569 -7.679 -12.670 1.00 89.44 86 ASN A CA 1
ATOM 666 C C . ASN A 1 86 ? 5.039 -7.184 -11.306 1.00 89.44 86 ASN A C 1
ATOM 668 O O . ASN A 1 86 ? 4.775 -6.001 -11.102 1.00 89.44 86 ASN A O 1
ATOM 672 N N . ALA A 1 87 ? 4.926 -8.103 -10.345 1.00 86.81 87 ALA A N 1
ATOM 673 C CA . ALA A 1 87 ? 4.481 -7.799 -8.985 1.00 86.81 87 ALA A CA 1
ATOM 674 C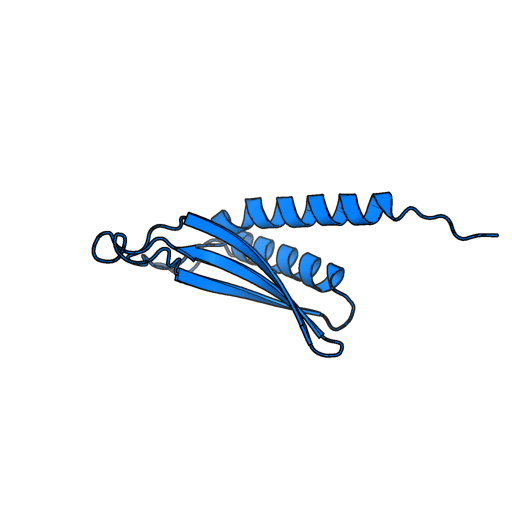 C . ALA A 1 87 ? 5.419 -6.855 -8.206 1.00 86.81 87 ALA A C 1
ATOM 676 O O . ALA A 1 87 ? 4.960 -6.186 -7.286 1.00 86.81 87 ALA A O 1
ATOM 677 N N . LEU A 1 88 ? 6.715 -6.817 -8.541 1.00 86.94 88 LEU A N 1
ATOM 678 C CA . LEU A 1 88 ? 7.677 -5.938 -7.876 1.00 86.94 88 LEU A CA 1
ATOM 679 C C . LEU A 1 88 ? 7.467 -4.488 -8.306 1.00 86.94 88 LEU A C 1
ATOM 681 O O . LEU A 1 88 ? 7.335 -3.629 -7.449 1.00 86.94 88 LEU A O 1
ATOM 685 N N . ASP A 1 89 ? 7.340 -4.252 -9.607 1.00 90.75 89 ASP A N 1
ATOM 686 C CA . ASP A 1 89 ? 7.029 -2.937 -10.167 1.00 90.75 89 ASP A CA 1
ATOM 687 C C . ASP A 1 89 ? 5.692 -2.414 -9.616 1.00 90.75 89 ASP A C 1
ATOM 689 O O . ASP A 1 89 ? 5.585 -1.242 -9.280 1.00 90.75 89 ASP A O 1
ATOM 693 N N . ALA A 1 90 ? 4.691 -3.281 -9.413 1.00 92.19 90 ALA A N 1
ATOM 694 C CA . ALA A 1 90 ? 3.455 -2.883 -8.731 1.00 92.19 90 ALA A CA 1
ATOM 695 C C . ALA A 1 90 ? 3.688 -2.435 -7.273 1.00 92.19 90 ALA A C 1
ATOM 697 O O . ALA A 1 90 ? 3.078 -1.467 -6.832 1.00 92.19 90 ALA A O 1
ATOM 698 N N . LEU A 1 91 ? 4.561 -3.109 -6.516 1.00 91.06 91 LEU A N 1
ATOM 699 C CA . LEU A 1 91 ? 4.875 -2.728 -5.132 1.00 91.06 91 LEU A CA 1
ATOM 700 C C . LEU A 1 91 ? 5.762 -1.488 -5.032 1.00 91.06 91 LEU A C 1
ATOM 702 O O . LEU A 1 91 ? 5.566 -0.687 -4.126 1.00 91.06 91 LEU A O 1
ATOM 706 N N . GLU A 1 92 ? 6.720 -1.321 -5.941 1.00 92.31 92 GLU A N 1
ATOM 707 C CA . GLU A 1 92 ? 7.549 -0.114 -6.029 1.00 92.31 92 GLU A CA 1
ATOM 708 C C . GLU A 1 92 ? 6.666 1.098 -6.334 1.00 92.31 92 GLU A C 1
ATOM 710 O O . GLU A 1 92 ? 6.682 2.065 -5.581 1.00 92.31 92 GLU A O 1
ATOM 715 N N . ARG A 1 93 ? 5.763 0.985 -7.317 1.00 94.31 93 ARG A N 1
ATOM 716 C CA . ARG A 1 93 ? 4.751 2.019 -7.590 1.00 94.31 93 ARG A CA 1
ATOM 717 C C . ARG A 1 93 ? 3.848 2.297 -6.395 1.00 94.31 93 ARG A C 1
ATOM 719 O O . ARG A 1 93 ? 3.404 3.427 -6.220 1.00 94.31 93 ARG A O 1
ATOM 726 N N . LEU A 1 94 ? 3.536 1.274 -5.594 1.00 93.69 94 LEU A N 1
ATOM 727 C CA . LEU A 1 94 ? 2.721 1.453 -4.394 1.00 93.69 94 LEU A CA 1
ATOM 728 C C . LEU A 1 94 ? 3.489 2.275 -3.359 1.00 93.69 94 LEU A C 1
ATOM 730 O O . LEU A 1 94 ? 2.902 3.151 -2.740 1.00 93.69 94 LEU A O 1
ATOM 734 N N . MET A 1 95 ? 4.783 2.010 -3.183 1.00 92.25 95 MET A N 1
ATOM 735 C CA . MET A 1 95 ? 5.645 2.806 -2.311 1.00 92.25 95 MET A CA 1
ATOM 736 C C . MET A 1 95 ? 5.735 4.253 -2.792 1.00 92.25 95 MET A C 1
ATOM 738 O O . MET A 1 95 ? 5.483 5.144 -1.990 1.00 92.25 95 MET A O 1
ATOM 742 N N . ASP A 1 96 ? 6.002 4.477 -4.080 1.00 93.38 96 ASP A N 1
ATOM 743 C CA . ASP A 1 96 ? 6.081 5.823 -4.660 1.00 93.38 96 ASP A CA 1
ATOM 744 C C . ASP A 1 96 ? 4.776 6.599 -4.429 1.00 93.38 96 ASP A C 1
ATOM 746 O O . ASP A 1 96 ? 4.787 7.768 -4.053 1.00 93.38 96 ASP A O 1
ATOM 750 N N . GLU A 1 97 ? 3.627 5.940 -4.603 1.00 92.56 97 GLU A N 1
ATOM 751 C CA . GLU A 1 97 ? 2.321 6.545 -4.343 1.00 92.56 97 GLU A CA 1
ATOM 752 C C . GLU A 1 97 ? 2.100 6.827 -2.850 1.00 92.56 97 GLU A C 1
ATOM 754 O O . GLU A 1 97 ? 1.538 7.860 -2.497 1.00 92.56 97 GLU A O 1
ATOM 759 N N . VAL A 1 98 ? 2.550 5.946 -1.955 1.00 89.75 98 VAL A N 1
ATOM 760 C CA . VAL A 1 98 ? 2.472 6.154 -0.500 1.00 89.75 98 VAL A CA 1
ATOM 761 C C . VAL A 1 98 ? 3.351 7.322 -0.063 1.00 89.75 98 VAL A C 1
ATOM 763 O O . VAL A 1 98 ? 2.887 8.167 0.699 1.00 89.75 98 VAL A O 1
ATOM 766 N N . GLU A 1 99 ? 4.581 7.408 -0.568 1.00 90.19 99 GLU A N 1
ATOM 767 C CA . GLU A 1 99 ? 5.493 8.526 -0.316 1.00 90.19 99 GLU A CA 1
ATOM 768 C C . GLU A 1 99 ? 4.906 9.829 -0.855 1.00 90.19 99 GLU A C 1
ATOM 770 O O . GLU A 1 99 ? 4.797 10.798 -0.105 1.00 90.19 99 GLU A O 1
ATOM 775 N N . ARG A 1 100 ? 4.388 9.821 -2.090 1.00 89.38 100 ARG A N 1
ATOM 776 C CA . ARG A 1 100 ? 3.691 10.970 -2.679 1.00 89.38 100 ARG A CA 1
ATOM 777 C C . ARG A 1 100 ? 2.541 11.447 -1.794 1.00 89.38 100 ARG A C 1
ATOM 779 O O . ARG A 1 100 ? 2.411 12.641 -1.567 1.00 89.38 100 ARG A O 1
A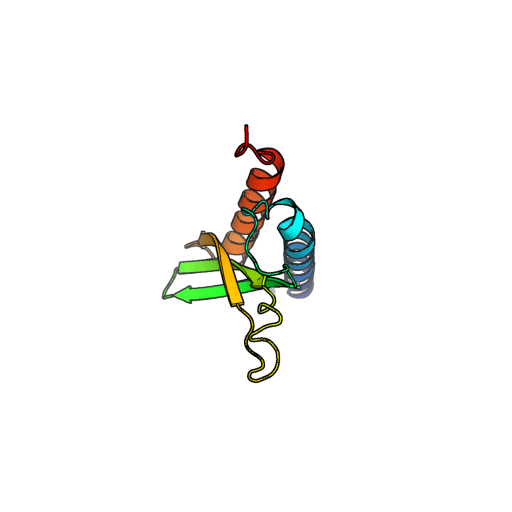TOM 786 N N . ARG A 1 101 ? 1.719 10.543 -1.250 1.00 83.94 101 ARG A N 1
ATOM 787 C CA . ARG A 1 101 ? 0.600 10.895 -0.349 1.00 83.94 101 ARG A CA 1
ATOM 788 C C . ARG A 1 101 ? 1.059 11.493 0.980 1.00 83.94 101 ARG A C 1
ATOM 790 O O . ARG A 1 101 ? 0.345 12.316 1.548 1.00 83.94 101 ARG A O 1
ATOM 797 N N . ILE A 1 102 ? 2.215 11.067 1.484 1.00 85.19 102 ILE A N 1
ATOM 798 C CA . ILE A 1 102 ? 2.824 11.621 2.698 1.00 85.19 102 ILE A CA 1
ATOM 799 C C . ILE A 1 102 ? 3.392 13.014 2.415 1.00 85.19 102 ILE A C 1
ATOM 801 O O . ILE A 1 102 ? 3.179 13.925 3.212 1.00 85.19 102 ILE A O 1
ATOM 805 N N . GLU A 1 103 ? 4.076 13.188 1.282 1.00 85.12 103 GLU A N 1
ATOM 806 C CA . GLU A 1 103 ? 4.662 14.459 0.840 1.00 85.12 103 GLU A CA 1
ATOM 807 C C . GLU A 1 103 ? 3.605 15.507 0.485 1.00 85.12 103 GLU A C 1
ATOM 809 O O . GLU A 1 103 ? 3.717 16.658 0.900 1.00 85.12 103 GLU A O 1
ATOM 814 N N . GLU A 1 104 ? 2.541 15.096 -0.210 1.00 81.12 104 GLU A N 1
ATOM 815 C CA . GLU A 1 104 ? 1.341 15.907 -0.467 1.00 81.12 104 GLU A CA 1
ATOM 816 C C . GLU A 1 104 ? 0.565 16.229 0.813 1.00 81.12 104 GLU A C 1
ATOM 818 O O . GLU A 1 104 ? -0.406 16.984 0.778 1.00 81.12 104 GLU A O 1
ATOM 823 N N . GLY A 1 105 ? 1.011 15.674 1.945 1.00 62.00 105 GLY A N 1
ATOM 824 C CA . GLY A 1 105 ? 0.897 16.302 3.245 1.00 62.00 105 GLY A CA 1
ATOM 825 C C . GLY A 1 105 ? -0.502 16.778 3.562 1.00 62.00 105 GLY A C 1
ATOM 826 O O . GLY A 1 105 ? -0.699 17.973 3.714 1.00 62.00 105 GLY A O 1
ATOM 827 N N . MET A 1 106 ? -1.462 15.861 3.716 1.00 56.72 106 MET A N 1
ATOM 828 C CA . MET A 1 106 ? -2.737 16.186 4.366 1.00 56.72 106 MET A CA 1
ATOM 829 C C . MET A 1 106 ? -3.418 17.474 3.838 1.00 56.72 106 MET A C 1
ATOM 831 O O . MET A 1 106 ? -4.072 18.173 4.607 1.00 56.72 106 MET A O 1
ATOM 835 N N . GLU A 1 107 ? -3.309 17.821 2.551 1.00 45.31 107 GLU A N 1
ATOM 836 C CA . GLU A 1 107 ? -3.998 18.999 2.000 1.00 45.31 107 GLU A CA 1
ATOM 837 C C . GLU A 1 107 ? -5.464 18.698 1.647 1.00 45.31 107 GLU A C 1
ATOM 839 O O . GLU A 1 107 ? -5.915 18.901 0.528 1.00 45.31 107 GLU A O 1
ATOM 844 N N . TRP A 1 108 ? -6.241 18.226 2.622 1.00 47.38 108 TRP A N 1
ATOM 845 C CA . TRP A 1 108 ? -7.702 18.342 2.602 1.00 47.38 108 TRP A CA 1
ATOM 846 C C . TRP A 1 108 ? -8.182 18.599 4.027 1.00 47.38 108 TRP A C 1
ATOM 848 O O . TRP A 1 108 ? -8.645 17.670 4.671 1.00 47.38 108 TRP A O 1
ATOM 858 N N . TYR A 1 109 ? -8.005 19.826 4.533 1.00 40.09 109 TYR A N 1
ATOM 859 C CA . TYR A 1 109 ? -8.916 20.508 5.472 1.00 40.09 109 TYR A CA 1
ATOM 860 C C . TYR A 1 109 ? -8.369 21.886 5.888 1.00 40.09 109 TYR A C 1
ATOM 862 O O . TYR A 1 109 ? -7.590 22.006 6.834 1.00 40.09 109 TYR A O 1
ATOM 870 N N . VAL A 1 110 ? -8.864 22.933 5.225 1.00 37.84 110 VAL A N 1
ATOM 871 C CA . VAL A 1 110 ? -9.294 24.173 5.894 1.00 37.84 110 VAL A CA 1
ATOM 872 C C . VAL A 1 110 ? -10.766 24.355 5.563 1.00 37.84 110 VAL A C 1
ATOM 874 O O . VAL A 1 110 ? -11.117 24.126 4.383 1.00 37.84 110 VAL A O 1
#

Radius of gyration: 17.0 Å; Cα contacts (8 Å, |Δi|>4): 146; chains: 1; bounding box: 51×45×37 Å

Secondary structure (DSSP, 8-state):
------HHHHHHHHHHHHHHHHHHHHHH------SS-EEEEEEEEEEETTEEEEEEEEEEPPPGGGTTT----EEEEEEEEEESS-HHHHHHHHHHHHHHHHHTTT----